Protein AF-A0A8B6H3P4-F1 (afdb_monomer_lite)

Secondary structure (DSSP, 8-state):
-HHHHHHHHHHHHHHHHHHHHHHHHHHHHHHHHHHH-HHHHHHHHTTTSSPTTS--TT-EE-TTS-EE--HHHHHHHHHHHHHHHHHHHHTTS-HHHHHHHHHHHHHHHHHHHHHS------TTGGGTT-S---TTSTTSSSSSTT--

Sequence (148 aa):
MKESETKGLIDVKLALKEERKYKAQRLNNIKTLNRTNPKEFWREVNKLGPGKANTNIDSVIMDDGSVSSNPNDILSRWKSEYSRLFSSEIQQADSGFIEQLQQLNEQLEHEYETLNPSTETIDTDLQLMNDPISVEEKTALQVKECNS

Structure (mmCIF, N/CA/C/O backbone):
data_AF-A0A8B6H3P4-F1
#
_entry.id   AF-A0A8B6H3P4-F1
#
loop_
_atom_site.group_PDB
_atom_site.id
_atom_site.type_symbol
_atom_site.label_atom_id
_atom_site.label_alt_id
_atom_site.label_comp_id
_atom_site.label_asym_id
_atom_site.label_entity_id
_atom_site.label_seq_id
_atom_site.pdbx_PDB_ins_code
_atom_site.Cartn_x
_atom_site.Cartn_y
_atom_site.Cartn_z
_atom_site.occupancy
_atom_site.B_iso_or_equiv
_atom_site.auth_seq_id
_atom_site.auth_comp_id
_atom_site.auth_asym_id
_atom_site.auth_atom_id
_atom_site.pdbx_PDB_model_num
ATOM 1 N N . MET A 1 1 ? 32.457 -18.868 -29.372 1.00 51.47 1 MET A N 1
ATOM 2 C CA . MET A 1 1 ? 31.423 -18.806 -28.310 1.00 51.47 1 MET A CA 1
ATOM 3 C C . MET A 1 1 ? 31.572 -17.642 -27.327 1.00 51.47 1 MET A C 1
ATOM 5 O O . MET A 1 1 ? 30.552 -17.217 -26.821 1.00 51.47 1 MET A O 1
ATOM 9 N N . LYS A 1 2 ? 32.760 -17.063 -27.078 1.00 56.38 2 LYS A N 1
ATOM 10 C CA . LYS A 1 2 ? 32.921 -15.978 -26.078 1.00 56.38 2 LYS A CA 1
ATOM 11 C C . LYS A 1 2 ? 32.346 -14.599 -26.468 1.00 56.38 2 LYS A C 1
ATOM 13 O O . LYS A 1 2 ? 32.144 -13.763 -25.599 1.00 56.38 2 LYS A O 1
ATOM 18 N N . GLU A 1 3 ? 32.087 -14.341 -27.751 1.00 53.72 3 GLU A N 1
ATOM 19 C CA . GLU A 1 3 ? 31.605 -13.029 -28.229 1.00 53.72 3 GLU A CA 1
ATOM 20 C C . GLU A 1 3 ? 30.087 -12.810 -28.096 1.00 53.72 3 GLU A C 1
ATOM 22 O O . GLU A 1 3 ? 29.641 -11.664 -28.117 1.00 53.72 3 GLU A O 1
ATOM 27 N N . SER A 1 4 ? 29.272 -13.866 -27.964 1.00 54.78 4 SER A N 1
ATOM 28 C CA . SER A 1 4 ? 27.817 -13.702 -27.786 1.00 54.78 4 SER A CA 1
ATOM 29 C C . SER A 1 4 ? 27.445 -13.355 -26.345 1.00 54.78 4 SER A C 1
ATOM 31 O O . SER A 1 4 ? 26.515 -12.586 -26.122 1.00 54.78 4 SER A O 1
ATOM 33 N N . GLU A 1 5 ? 28.196 -13.864 -25.367 1.00 58.22 5 GLU A N 1
ATOM 34 C CA . GLU A 1 5 ? 27.966 -13.601 -23.940 1.00 58.22 5 GLU A CA 1
ATOM 35 C C . GLU A 1 5 ? 28.339 -12.165 -23.549 1.00 58.22 5 GLU A C 1
ATOM 37 O O . GLU A 1 5 ? 27.648 -11.526 -22.756 1.00 58.22 5 GLU A O 1
ATOM 42 N N . THR A 1 6 ? 29.399 -11.614 -24.145 1.00 61.47 6 THR A N 1
ATOM 43 C CA . THR A 1 6 ? 29.829 -10.234 -23.888 1.00 61.47 6 THR A CA 1
ATOM 44 C C . THR A 1 6 ? 28.873 -9.203 -24.482 1.00 61.47 6 THR A C 1
ATOM 46 O O . THR A 1 6 ? 28.639 -8.179 -23.842 1.00 61.47 6 THR A O 1
ATOM 49 N N . LYS A 1 7 ? 28.268 -9.480 -25.646 1.00 62.09 7 LYS A N 1
ATOM 50 C CA . LYS A 1 7 ? 27.226 -8.622 -26.238 1.00 62.09 7 LYS A CA 1
ATOM 51 C C . LYS A 1 7 ? 25.976 -8.554 -25.357 1.00 62.09 7 LYS A C 1
ATOM 53 O O . LYS A 1 7 ? 25.571 -7.457 -24.985 1.00 62.09 7 LYS A O 1
ATOM 58 N N . GLY A 1 8 ? 25.463 -9.699 -24.898 1.00 66.12 8 GLY A N 1
ATOM 59 C CA . GLY A 1 8 ? 24.306 -9.730 -23.993 1.00 66.12 8 GLY A CA 1
ATOM 60 C C . GLY A 1 8 ? 24.541 -8.983 -22.672 1.00 66.12 8 GLY A C 1
ATOM 61 O O . GLY A 1 8 ? 23.657 -8.285 -22.179 1.00 66.12 8 GLY A O 1
ATOM 62 N N . LEU A 1 9 ? 25.755 -9.048 -22.114 1.00 69.44 9 LEU A N 1
ATOM 63 C CA . LEU A 1 9 ? 26.098 -8.336 -20.878 1.00 69.44 9 LEU A CA 1
ATOM 64 C C . LEU A 1 9 ? 26.172 -6.806 -21.060 1.00 69.44 9 LEU A C 1
ATOM 66 O O . LEU A 1 9 ? 25.902 -6.053 -20.121 1.00 69.44 9 LEU A O 1
ATOM 70 N N . ILE A 1 10 ? 26.565 -6.335 -22.246 1.00 71.94 10 ILE A N 1
ATOM 71 C CA . ILE A 1 10 ? 26.616 -4.905 -22.584 1.00 71.94 10 ILE A CA 1
ATOM 72 C C . ILE A 1 10 ? 25.197 -4.354 -22.756 1.00 71.94 10 ILE A C 1
ATOM 74 O O . ILE A 1 10 ? 24.897 -3.297 -22.200 1.00 71.94 10 ILE A O 1
ATOM 78 N N . ASP A 1 11 ? 24.318 -5.100 -23.423 1.00 74.88 11 ASP A N 1
ATOM 79 C CA . ASP A 1 11 ? 22.926 -4.704 -23.655 1.00 74.88 11 ASP A CA 1
ATOM 80 C C . ASP A 1 11 ? 22.140 -4.590 -22.338 1.00 74.88 11 ASP A C 1
ATOM 82 O O . ASP A 1 11 ? 21.430 -3.609 -22.112 1.00 74.88 11 ASP A O 1
ATOM 86 N N . VAL A 1 12 ? 22.357 -5.516 -21.396 1.00 78.94 12 VAL A N 1
ATOM 87 C CA . VAL A 1 12 ? 21.767 -5.442 -20.046 1.00 78.94 12 VAL A CA 1
ATOM 88 C C . VAL A 1 12 ? 22.270 -4.217 -19.280 1.00 78.94 12 VAL A C 1
ATOM 90 O O . VAL A 1 12 ? 21.489 -3.501 -18.651 1.00 78.94 12 VAL A O 1
ATOM 93 N N . LYS A 1 13 ? 23.578 -3.930 -19.330 1.00 79.38 13 LYS A N 1
ATOM 94 C CA . LYS A 1 13 ? 24.147 -2.743 -18.670 1.00 79.38 13 LYS A CA 1
ATOM 95 C C . LYS A 1 13 ? 23.612 -1.443 -19.271 1.00 79.38 13 LYS A C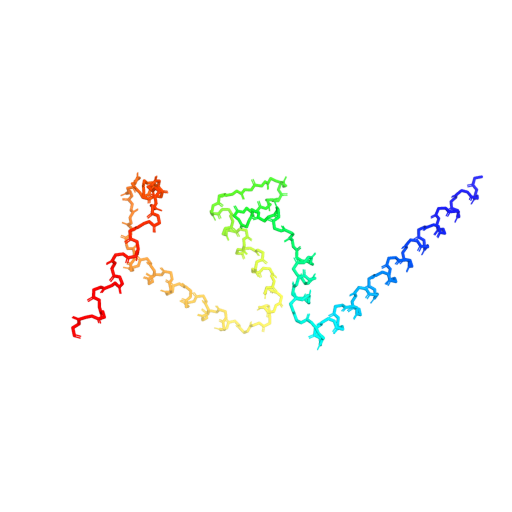 1
ATOM 97 O O . LYS A 1 13 ? 23.418 -0.475 -18.531 1.00 79.38 13 LYS A O 1
ATOM 102 N N . LEU A 1 14 ? 23.378 -1.418 -20.581 1.00 82.75 14 LEU A N 1
ATOM 103 C CA . LEU A 1 14 ? 22.798 -0.276 -21.278 1.00 82.75 14 LEU A CA 1
ATOM 104 C C . LEU A 1 14 ? 21.339 -0.061 -20.856 1.00 82.75 14 LEU A C 1
ATOM 106 O O . LEU A 1 14 ? 21.002 1.035 -20.409 1.00 82.75 14 LEU A O 1
ATOM 110 N N . ALA A 1 15 ? 20.526 -1.120 -20.860 1.00 78.56 15 ALA A N 1
ATOM 111 C CA . ALA A 1 15 ? 19.132 -1.075 -20.422 1.00 78.56 15 ALA A CA 1
ATOM 112 C C . ALA A 1 15 ? 18.994 -0.601 -18.963 1.00 78.56 15 ALA A C 1
ATOM 114 O O . ALA A 1 15 ? 18.205 0.294 -18.667 1.00 78.56 15 ALA A O 1
ATOM 115 N N . LEU A 1 16 ? 19.830 -1.110 -18.048 1.00 84.62 16 LEU A N 1
ATOM 116 C CA . LEU A 1 16 ? 19.841 -0.675 -16.644 1.00 84.62 16 LEU A CA 1
ATOM 117 C C . LEU A 1 16 ? 20.212 0.808 -16.488 1.00 84.62 16 LEU A C 1
ATOM 119 O O . LEU A 1 16 ? 19.701 1.503 -15.606 1.00 84.62 16 LEU A O 1
ATOM 123 N N . LYS A 1 17 ? 21.127 1.318 -17.319 1.00 88.31 17 LYS A N 1
ATOM 124 C CA . LYS A 1 17 ? 21.526 2.732 -17.302 1.00 88.31 17 LYS A CA 1
ATOM 125 C C . LYS A 1 17 ? 20.393 3.632 -17.797 1.00 88.31 17 LYS A C 1
ATOM 127 O O . LYS A 1 17 ? 20.152 4.684 -17.201 1.00 88.31 17 LYS A O 1
ATOM 132 N N . GLU A 1 18 ? 19.700 3.223 -18.853 1.00 86.81 18 GLU A N 1
ATOM 133 C CA . GLU A 1 18 ? 18.533 3.929 -19.385 1.00 86.81 18 GLU A CA 1
ATOM 134 C C . GLU A 1 18 ? 17.365 3.915 -18.401 1.00 86.81 18 GLU A C 1
ATOM 136 O O . GLU A 1 18 ? 16.768 4.960 -18.143 1.00 86.81 18 GLU A O 1
ATOM 141 N N . GLU A 1 19 ? 17.113 2.780 -17.752 1.00 84.56 19 GLU A N 1
ATOM 142 C CA . GLU A 1 19 ? 16.090 2.646 -16.718 1.00 84.56 19 GLU A CA 1
ATOM 143 C C . GLU A 1 19 ? 16.359 3.583 -15.530 1.00 84.56 19 GLU A C 1
ATOM 145 O O . GLU A 1 19 ? 15.469 4.311 -15.083 1.00 84.56 19 GLU A O 1
ATOM 150 N N . ARG A 1 20 ? 17.605 3.632 -15.036 1.00 86.75 20 ARG A N 1
ATOM 151 C CA . ARG A 1 20 ? 18.006 4.568 -13.970 1.00 86.75 20 ARG A CA 1
ATOM 152 C C . ARG A 1 20 ? 17.801 6.019 -14.390 1.00 86.75 20 ARG A C 1
ATOM 154 O O . ARG A 1 20 ? 17.313 6.820 -13.592 1.00 86.75 20 ARG A O 1
ATOM 161 N N . LYS A 1 21 ? 18.150 6.360 -15.633 1.00 87.88 21 LYS A N 1
ATOM 162 C CA . LYS A 1 21 ? 17.963 7.709 -16.182 1.00 87.88 21 LYS A CA 1
ATOM 163 C C . LYS A 1 21 ? 16.481 8.073 -16.254 1.00 87.88 21 LYS A C 1
ATOM 165 O O . LYS A 1 21 ? 16.109 9.155 -15.805 1.00 87.88 21 LYS A O 1
ATOM 170 N N . TYR A 1 22 ? 15.644 7.160 -16.738 1.00 84.94 22 TYR A N 1
ATOM 171 C CA . TYR A 1 22 ? 14.195 7.328 -16.793 1.00 84.94 22 TYR A CA 1
ATOM 172 C C . TYR A 1 22 ? 13.593 7.520 -15.395 1.00 84.94 22 TYR A C 1
ATOM 174 O O . TYR A 1 22 ? 12.860 8.481 -15.161 1.00 84.94 22 TYR A O 1
ATOM 182 N N . LYS A 1 23 ? 13.967 6.671 -14.428 1.00 83.56 23 LYS A N 1
ATOM 183 C CA . LYS A 1 23 ? 13.531 6.784 -13.026 1.00 83.56 23 LYS A CA 1
ATOM 184 C C . LYS A 1 23 ? 13.931 8.129 -12.412 1.00 83.56 23 LYS A C 1
ATOM 186 O O . LYS A 1 23 ? 13.097 8.792 -11.797 1.00 83.56 23 LYS A O 1
ATOM 191 N N . ALA A 1 24 ? 15.174 8.565 -12.621 1.00 86.94 24 ALA A N 1
ATOM 192 C CA . ALA A 1 24 ? 15.668 9.848 -12.123 1.00 86.94 24 ALA A CA 1
ATOM 193 C C . ALA A 1 24 ? 14.935 11.046 -12.754 1.00 86.94 24 ALA A C 1
ATOM 195 O O . ALA A 1 24 ? 14.532 11.970 -12.045 1.00 86.94 24 ALA A O 1
ATOM 196 N N . GLN A 1 25 ? 14.715 11.022 -14.072 1.00 87.25 25 GLN A N 1
ATOM 197 C CA . GLN A 1 25 ? 13.960 12.062 -14.779 1.00 87.25 25 GLN A CA 1
ATOM 198 C C . GLN A 1 25 ? 12.508 12.126 -14.305 1.00 87.25 25 GLN A C 1
ATOM 200 O O . GLN A 1 25 ? 12.007 13.206 -13.999 1.00 87.25 25 GLN A O 1
ATOM 205 N N . ARG A 1 26 ? 11.848 10.974 -14.166 1.00 83.75 26 ARG A N 1
ATOM 206 C CA . ARG A 1 26 ? 10.474 10.888 -13.665 1.00 83.75 26 ARG A CA 1
ATOM 207 C C . ARG A 1 26 ? 10.351 11.444 -12.245 1.00 83.75 26 ARG A C 1
ATOM 209 O O . ARG A 1 26 ? 9.435 12.216 -11.977 1.00 83.75 26 ARG A O 1
ATOM 216 N N . LEU A 1 27 ? 11.296 11.123 -11.359 1.00 85.31 27 LEU A N 1
ATOM 217 C CA . LEU A 1 27 ? 11.326 11.661 -9.996 1.00 85.31 27 LEU A CA 1
ATOM 218 C C . LEU A 1 27 ? 11.477 13.189 -9.988 1.00 85.31 27 LEU A C 1
ATOM 220 O O . LEU A 1 27 ? 10.766 13.876 -9.255 1.00 85.31 27 LEU A O 1
ATOM 224 N N . ASN A 1 28 ? 12.377 13.728 -10.813 1.00 86.38 28 ASN A N 1
ATOM 225 C CA . ASN A 1 28 ? 12.558 15.175 -10.934 1.00 86.38 28 ASN A CA 1
ATOM 226 C C . ASN A 1 28 ? 11.303 15.865 -11.479 1.00 86.38 28 ASN A C 1
ATOM 228 O O . ASN A 1 28 ? 10.919 16.913 -10.964 1.00 86.38 28 ASN A O 1
ATOM 232 N N . ASN A 1 29 ? 10.619 15.259 -12.450 1.00 86.81 29 ASN A N 1
ATOM 233 C CA . ASN A 1 29 ? 9.362 15.789 -12.975 1.00 86.81 29 ASN A CA 1
ATOM 234 C C . ASN A 1 29 ? 8.282 15.847 -11.889 1.00 86.81 29 ASN A C 1
ATOM 236 O O . ASN A 1 29 ? 7.651 16.886 -11.721 1.00 86.81 29 ASN A O 1
ATOM 240 N N . ILE A 1 30 ? 8.123 14.786 -11.093 1.00 84.56 30 ILE A N 1
ATOM 241 C CA . ILE A 1 30 ? 7.167 14.754 -9.975 1.00 84.56 30 ILE A CA 1
ATOM 242 C C . ILE A 1 30 ? 7.497 15.838 -8.933 1.00 84.56 30 ILE A C 1
ATOM 244 O O . ILE A 1 30 ? 6.603 16.555 -8.485 1.00 84.56 30 ILE A O 1
ATOM 248 N N . LYS A 1 31 ? 8.780 16.020 -8.584 1.00 83.75 31 LYS A N 1
ATOM 249 C CA . LYS A 1 31 ? 9.216 17.080 -7.654 1.00 83.75 31 LYS A CA 1
ATOM 250 C C . LYS A 1 31 ? 8.884 18.482 -8.168 1.00 83.75 31 LYS A C 1
ATOM 252 O O . LYS A 1 31 ? 8.471 19.333 -7.383 1.00 83.75 31 LYS A O 1
ATOM 257 N N . THR A 1 32 ? 9.059 18.717 -9.466 1.00 87.75 32 THR A N 1
ATOM 258 C CA . THR A 1 32 ? 8.715 19.993 -10.102 1.00 87.75 32 THR A CA 1
ATOM 259 C C . THR A 1 32 ? 7.202 20.206 -10.122 1.00 87.75 32 THR A C 1
ATOM 261 O O . THR A 1 32 ? 6.742 21.268 -9.709 1.00 87.75 32 THR A O 1
ATOM 264 N N . LEU A 1 33 ? 6.425 19.187 -10.513 1.00 88.25 33 LEU A N 1
ATOM 265 C CA . LEU A 1 33 ? 4.959 19.240 -10.556 1.00 88.25 33 LEU A CA 1
ATOM 266 C C . LEU A 1 33 ? 4.342 19.561 -9.193 1.00 88.25 33 LEU A C 1
ATOM 268 O O . LEU A 1 33 ? 3.389 20.328 -9.137 1.00 88.25 33 LEU A O 1
ATOM 272 N N . ASN A 1 34 ? 4.913 19.058 -8.095 1.00 82.50 34 ASN A N 1
ATOM 273 C CA . ASN A 1 34 ? 4.440 19.386 -6.747 1.00 82.50 34 ASN A CA 1
ATOM 274 C C . ASN A 1 34 ? 4.435 20.905 -6.473 1.00 82.50 34 ASN A C 1
ATOM 276 O O . ASN A 1 34 ? 3.577 21.418 -5.764 1.00 82.50 34 ASN A O 1
ATOM 280 N N . ARG A 1 35 ? 5.392 21.640 -7.054 1.00 84.19 35 ARG A N 1
ATOM 281 C CA 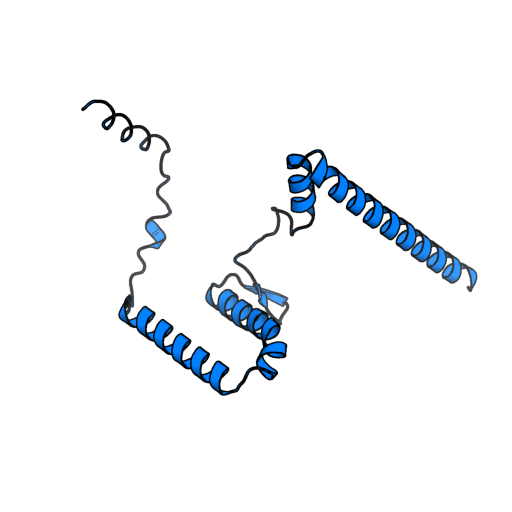. ARG A 1 35 ? 5.552 23.085 -6.836 1.00 84.19 35 ARG A CA 1
ATOM 282 C C . ARG A 1 35 ? 4.776 23.938 -7.834 1.00 84.19 35 ARG A C 1
ATOM 284 O O . ARG A 1 35 ? 4.423 25.064 -7.505 1.00 84.19 35 ARG A O 1
ATOM 291 N N . THR A 1 36 ? 4.557 23.439 -9.049 1.00 88.81 36 THR A N 1
ATOM 292 C CA . THR A 1 36 ? 4.003 24.233 -10.158 1.00 88.81 36 THR A CA 1
ATOM 293 C C . THR A 1 36 ? 2.574 23.857 -10.526 1.00 88.81 36 THR A C 1
ATOM 295 O O . THR A 1 36 ? 1.828 24.710 -10.999 1.00 88.81 36 THR A O 1
ATOM 298 N N . ASN A 1 37 ? 2.176 22.597 -10.332 1.00 89.31 37 ASN A N 1
ATOM 299 C CA . ASN A 1 37 ? 0.857 22.099 -10.704 1.00 89.31 37 ASN A CA 1
ATOM 300 C C . ASN A 1 37 ? 0.425 20.921 -9.801 1.00 89.31 37 ASN A C 1
ATOM 302 O O . ASN A 1 37 ? 0.587 19.750 -10.166 1.00 89.31 37 ASN A O 1
ATOM 306 N N . PRO A 1 38 ? -0.176 21.215 -8.633 1.00 84.69 38 PRO A N 1
ATOM 307 C CA . PRO A 1 38 ? -0.597 20.201 -7.664 1.00 84.69 38 PRO A CA 1
ATOM 308 C C . PRO A 1 38 ? -1.587 19.168 -8.225 1.00 84.69 38 PRO A C 1
ATOM 310 O O . PRO A 1 38 ? -1.572 18.004 -7.828 1.00 84.69 38 PRO A O 1
ATOM 313 N N . LYS A 1 39 ? -2.440 19.563 -9.180 1.00 85.69 39 LYS A N 1
ATOM 314 C CA . LYS A 1 39 ? -3.428 18.666 -9.802 1.00 85.69 39 LYS A CA 1
ATOM 315 C C . LYS A 1 39 ? -2.752 17.590 -10.654 1.00 85.69 39 LYS A C 1
ATOM 317 O O . LYS A 1 39 ? -3.125 16.420 -10.604 1.00 85.69 39 LYS A O 1
ATOM 322 N N . GLU A 1 40 ? -1.738 17.988 -11.413 1.00 85.25 40 GLU A N 1
ATOM 323 C CA . GLU A 1 40 ? -0.895 17.084 -12.198 1.00 85.25 40 GLU A CA 1
ATOM 324 C C . GLU A 1 40 ? -0.030 16.182 -11.321 1.00 85.25 40 GLU A C 1
ATOM 326 O O . GLU A 1 40 ? 0.094 14.987 -11.588 1.00 85.25 40 GLU A O 1
ATOM 331 N N . PHE A 1 41 ? 0.511 16.734 -10.234 1.00 87.75 41 PHE A N 1
ATOM 332 C CA . PHE A 1 41 ? 1.273 15.974 -9.251 1.00 87.75 41 PHE A CA 1
ATOM 333 C C . PHE A 1 41 ? 0.476 14.781 -8.713 1.00 87.75 41 PHE A C 1
ATOM 335 O O . PHE A 1 41 ? 0.929 13.642 -8.829 1.00 87.75 41 PHE A O 1
ATOM 342 N N . TRP A 1 42 ? -0.737 15.015 -8.204 1.00 82.56 42 TRP A N 1
ATOM 343 C CA . TRP A 1 42 ? -1.577 13.936 -7.677 1.00 82.56 42 TRP A CA 1
ATOM 344 C C . TRP A 1 42 ? -1.956 12.911 -8.743 1.00 82.56 42 TRP A C 1
ATOM 346 O O . TRP A 1 42 ? -2.027 11.717 -8.457 1.00 82.56 42 TRP A O 1
ATOM 356 N N . ARG A 1 43 ? -2.134 13.338 -9.997 1.00 83.44 43 ARG A N 1
ATOM 357 C CA . ARG A 1 43 ? -2.383 12.413 -11.104 1.00 83.44 43 ARG A CA 1
ATOM 358 C C . ARG A 1 43 ? -1.194 11.491 -11.373 1.00 83.44 43 ARG A C 1
ATOM 360 O O . ARG A 1 43 ? -1.410 10.311 -11.629 1.00 83.44 43 ARG A O 1
ATOM 367 N N . GLU A 1 44 ? 0.034 12.000 -11.323 1.00 83.38 44 GLU A N 1
ATOM 368 C CA . GLU A 1 44 ? 1.243 11.185 -11.497 1.00 83.38 44 GLU A CA 1
ATOM 369 C C . GLU A 1 44 ? 1.518 10.275 -10.296 1.00 83.38 44 GLU A C 1
ATOM 371 O O . GLU A 1 44 ? 1.899 9.118 -10.481 1.00 83.38 44 GLU A O 1
ATOM 376 N N . VAL A 1 45 ? 1.263 10.752 -9.075 1.00 81.94 45 VAL A N 1
ATOM 377 C CA . VAL A 1 45 ? 1.374 9.944 -7.850 1.00 81.94 45 VAL A CA 1
ATOM 378 C C . VAL A 1 45 ? 0.374 8.787 -7.861 1.00 81.94 45 VAL A C 1
ATOM 380 O O . VAL A 1 45 ? 0.746 7.655 -7.566 1.00 81.94 45 VAL A O 1
ATOM 383 N N . ASN A 1 46 ? -0.859 9.019 -8.312 1.00 74.69 46 ASN A N 1
ATOM 384 C CA . ASN A 1 46 ? -1.881 7.972 -8.411 1.00 74.69 46 ASN A CA 1
ATOM 385 C C . ASN A 1 46 ? -1.540 6.862 -9.422 1.00 74.69 46 ASN A C 1
ATOM 387 O O . ASN A 1 46 ? -2.142 5.794 -9.376 1.00 74.69 46 ASN A O 1
ATOM 391 N N . LYS A 1 47 ? -0.576 7.084 -10.325 1.00 78.62 47 LYS A N 1
ATOM 392 C CA . LYS A 1 47 ? -0.050 6.053 -11.238 1.00 78.62 47 LYS A CA 1
ATOM 393 C C . LYS A 1 47 ? 1.075 5.213 -10.618 1.00 78.62 47 LYS A C 1
ATOM 395 O O . LYS A 1 47 ? 1.557 4.291 -11.268 1.00 78.62 47 LYS A O 1
ATOM 400 N N . LEU A 1 48 ? 1.573 5.579 -9.433 1.00 74.81 48 LEU A N 1
ATOM 401 C CA . LEU A 1 48 ? 2.614 4.835 -8.710 1.00 74.81 48 LEU A CA 1
ATOM 402 C C . LEU A 1 48 ? 2.037 3.743 -7.805 1.00 74.81 48 LEU A C 1
ATOM 404 O O . LEU A 1 48 ? 2.767 2.824 -7.445 1.00 74.81 48 LEU A O 1
ATOM 408 N N . GLY A 1 49 ? 0.759 3.850 -7.440 1.00 64.62 49 GLY A N 1
ATOM 409 C CA . GLY A 1 49 ? 0.042 2.813 -6.707 1.00 64.62 49 GLY A CA 1
ATOM 410 C C . GLY A 1 49 ? -0.485 1.701 -7.621 1.00 64.62 49 GLY A C 1
ATOM 411 O O . GLY A 1 49 ? -0.458 1.846 -8.849 1.00 64.62 49 GLY A O 1
ATOM 412 N N . PRO A 1 50 ? -0.989 0.597 -7.041 1.00 57.88 50 PRO A N 1
ATOM 413 C CA . PRO A 1 50 ? -1.753 -0.395 -7.790 1.00 57.88 50 PRO A CA 1
ATOM 414 C C . PRO A 1 50 ? -2.893 0.315 -8.535 1.00 57.88 50 PRO A C 1
ATOM 416 O O . PRO A 1 50 ? -3.681 1.055 -7.946 1.00 57.88 50 PRO A O 1
ATOM 419 N N . GLY A 1 51 ? -2.905 0.185 -9.864 1.00 58.12 51 GLY A N 1
ATOM 420 C CA . GLY A 1 51 ? -3.851 0.900 -10.716 1.00 58.12 51 GLY A CA 1
ATOM 421 C C . GLY A 1 51 ? -5.297 0.520 -10.395 1.00 58.12 51 GLY A C 1
ATOM 422 O O . GLY A 1 51 ? -5.571 -0.615 -10.021 1.00 58.12 51 GLY A O 1
ATOM 423 N N . LYS A 1 52 ? -6.231 1.454 -10.624 1.00 56.38 52 LYS A N 1
ATOM 424 C CA . LYS A 1 52 ? -7.678 1.302 -10.351 1.00 56.38 52 LYS A CA 1
ATOM 425 C C . LYS A 1 52 ? -8.344 0.057 -10.962 1.00 56.38 52 LYS A C 1
ATOM 427 O O . LYS A 1 52 ? -9.485 -0.226 -10.633 1.00 56.38 52 LYS A O 1
ATOM 432 N N . ALA A 1 53 ? -7.676 -0.626 -11.889 1.00 59.44 53 ALA A N 1
ATOM 433 C CA . ALA A 1 53 ? -8.210 -1.791 -12.581 1.00 59.44 53 ALA A CA 1
ATOM 434 C C . ALA A 1 53 ? -8.047 -3.108 -11.800 1.00 59.44 53 ALA A C 1
ATOM 436 O O . ALA A 1 53 ? -8.768 -4.044 -12.108 1.00 59.44 53 ALA A O 1
ATOM 437 N N . ASN A 1 54 ? -7.144 -3.190 -10.811 1.00 54.69 54 ASN A N 1
ATOM 438 C CA . ASN A 1 54 ? -6.801 -4.448 -10.129 1.00 54.69 54 ASN A CA 1
ATOM 439 C C . ASN A 1 54 ? -6.658 -4.265 -8.612 1.00 54.69 54 ASN A C 1
ATOM 441 O O . ASN A 1 54 ? -5.632 -4.610 -8.026 1.00 54.69 54 ASN A O 1
ATOM 445 N N . THR A 1 55 ? -7.676 -3.714 -7.966 1.00 58.66 55 THR A N 1
ATOM 446 C CA . THR A 1 55 ? -7.723 -3.654 -6.504 1.00 58.66 55 THR A CA 1
ATOM 447 C C . THR A 1 55 ? -8.968 -4.389 -6.030 1.00 58.66 55 THR A C 1
ATOM 449 O O . THR A 1 55 ? -9.943 -3.769 -5.621 1.00 58.66 55 THR A O 1
ATOM 452 N N . ASN A 1 56 ? -8.928 -5.724 -6.082 1.00 61.94 56 ASN A N 1
ATOM 453 C CA . ASN A 1 56 ? -9.782 -6.543 -5.220 1.00 61.94 56 ASN A CA 1
ATOM 454 C C . ASN A 1 56 ? -9.246 -6.388 -3.791 1.00 61.94 56 ASN A C 1
ATOM 456 O O . ASN A 1 56 ? -8.482 -7.216 -3.296 1.00 61.94 56 ASN A O 1
ATOM 460 N N . ILE A 1 57 ? -9.551 -5.235 -3.187 1.00 64.62 57 ILE A N 1
ATOM 461 C CA . ILE A 1 57 ? -9.184 -4.871 -1.806 1.00 64.62 57 ILE A CA 1
ATOM 462 C C . ILE A 1 57 ? -9.825 -5.862 -0.816 1.00 64.62 57 ILE A C 1
ATOM 464 O O . ILE A 1 57 ? -9.343 -6.047 0.294 1.00 64.62 57 ILE A O 1
ATOM 468 N N . ASP A 1 58 ? -10.874 -6.534 -1.270 1.00 77.31 58 ASP A N 1
ATOM 469 C CA . ASP A 1 58 ? -11.636 -7.621 -0.674 1.00 77.31 58 ASP A CA 1
ATOM 470 C C . ASP A 1 58 ? -11.078 -9.015 -1.019 1.00 77.31 58 ASP A C 1
ATOM 472 O O . ASP A 1 58 ? -11.820 -9.995 -1.063 1.00 77.31 58 ASP A O 1
ATOM 476 N N . SER A 1 59 ? -9.777 -9.138 -1.290 1.00 84.38 59 SER A N 1
ATOM 477 C CA . SER A 1 59 ? -9.157 -10.446 -1.499 1.00 84.38 59 SER A CA 1
ATOM 478 C C . SER A 1 59 ? -7.723 -10.517 -0.989 1.00 84.38 59 SER A C 1
ATOM 480 O O . SER A 1 59 ? -6.993 -9.524 -0.971 1.00 84.38 59 SER A O 1
ATOM 482 N N . VAL A 1 60 ? -7.313 -11.714 -0.579 1.00 86.69 60 VAL A N 1
ATOM 483 C CA . VAL A 1 60 ? -5.955 -12.019 -0.124 1.00 86.69 60 VAL A CA 1
ATOM 484 C C . VAL A 1 60 ? -5.399 -13.231 -0.857 1.00 86.69 60 VAL A C 1
ATOM 486 O O . VAL A 1 60 ? -6.139 -14.131 -1.249 1.00 86.69 60 VAL A O 1
ATOM 489 N N . ILE A 1 61 ? -4.079 -13.245 -1.044 1.00 89.12 61 ILE A N 1
ATOM 490 C CA . ILE A 1 61 ? -3.357 -14.397 -1.586 1.00 89.12 61 ILE A CA 1
ATOM 491 C C . ILE A 1 61 ? -2.930 -15.276 -0.409 1.00 89.12 61 ILE A C 1
ATOM 493 O O . ILE A 1 61 ? -2.255 -14.803 0.508 1.00 89.12 61 ILE A O 1
ATOM 497 N N . MET A 1 62 ? -3.341 -16.537 -0.442 1.00 87.88 62 MET A N 1
ATOM 498 C CA . MET A 1 62 ? -2.999 -17.556 0.546 1.00 87.88 62 MET A CA 1
ATOM 499 C C . MET A 1 62 ? -1.611 -18.148 0.257 1.00 87.88 62 MET A C 1
ATOM 501 O O . MET A 1 62 ? -1.050 -17.962 -0.824 1.00 87.88 62 MET A O 1
ATOM 505 N N . ASP A 1 63 ? -1.038 -18.881 1.213 1.00 86.06 63 ASP A N 1
ATOM 506 C CA . ASP A 1 63 ? 0.326 -19.423 1.082 1.00 86.06 63 ASP A CA 1
ATOM 507 C C . ASP A 1 63 ? 0.469 -20.478 -0.029 1.00 86.06 63 ASP A C 1
ATOM 509 O O . ASP A 1 63 ? 1.565 -20.696 -0.544 1.00 86.06 63 ASP A O 1
ATOM 513 N N . ASP A 1 64 ? -0.636 -21.104 -0.438 1.00 88.12 64 ASP A N 1
ATOM 514 C CA . ASP A 1 64 ? -0.704 -22.021 -1.581 1.00 88.12 64 ASP A CA 1
ATOM 515 C C . ASP A 1 64 ? -0.846 -21.297 -2.938 1.00 88.12 64 ASP A C 1
ATOM 517 O O . ASP A 1 64 ? -0.900 -21.940 -3.988 1.00 88.12 64 ASP A O 1
ATOM 521 N N . GLY A 1 65 ? -0.887 -19.961 -2.929 1.00 84.00 65 GLY A N 1
ATOM 522 C CA . GLY A 1 65 ? -1.055 -19.115 -4.108 1.00 84.00 65 GLY A CA 1
ATOM 523 C C . GLY A 1 65 ? -2.505 -18.933 -4.561 1.00 84.00 65 GLY A C 1
ATOM 524 O O . GLY A 1 65 ? -2.734 -18.250 -5.562 1.00 84.00 65 GLY A O 1
ATOM 525 N N . SER A 1 66 ? -3.483 -19.511 -3.856 1.00 88.69 66 SER A N 1
ATOM 526 C CA . SER A 1 66 ? -4.904 -19.280 -4.127 1.00 88.69 66 SER A CA 1
ATOM 527 C C . SER A 1 66 ? -5.344 -17.881 -3.679 1.00 88.69 66 SER A C 1
ATOM 529 O O . SER A 1 66 ? -4.732 -17.263 -2.807 1.00 88.69 66 SER A O 1
ATOM 531 N N . VAL A 1 67 ? -6.403 -17.357 -4.302 1.00 89.62 67 VAL A N 1
ATOM 532 C CA . VAL A 1 67 ? -7.013 -16.076 -3.920 1.00 89.62 67 VAL A CA 1
ATOM 533 C C . VAL A 1 67 ? -8.280 -16.365 -3.125 1.00 89.62 67 VAL A C 1
ATOM 535 O O . VAL A 1 67 ? -9.188 -17.010 -3.648 1.00 89.62 67 VAL A O 1
ATOM 538 N N . SER A 1 68 ? -8.349 -15.874 -1.887 1.00 88.81 68 SER A N 1
ATOM 539 C CA . SER A 1 68 ? -9.564 -15.921 -1.071 1.00 88.81 68 SER A CA 1
ATOM 540 C C . SER A 1 68 ? -10.200 -14.540 -0.971 1.00 88.81 68 SER A C 1
ATOM 542 O O . SER A 1 68 ? -9.517 -13.550 -0.707 1.00 88.81 68 SER A O 1
ATOM 544 N N . SER A 1 69 ? -11.518 -14.494 -1.155 1.00 89.38 69 SER A N 1
ATOM 545 C CA . SER A 1 69 ? -12.364 -13.324 -0.887 1.00 89.38 69 SER A CA 1
ATOM 546 C C . SER A 1 69 ? -13.247 -13.522 0.350 1.00 89.38 69 SER A C 1
ATOM 548 O O . SER A 1 69 ? -14.174 -12.752 0.585 1.00 89.38 69 SER A O 1
ATOM 550 N N . ASN A 1 70 ? -13.000 -14.572 1.143 1.00 89.06 70 ASN A N 1
ATOM 551 C CA . ASN A 1 70 ? -13.731 -14.794 2.384 1.00 89.06 70 ASN A CA 1
ATOM 552 C C . ASN A 1 70 ? -13.284 -13.756 3.434 1.00 89.06 70 ASN A C 1
ATOM 554 O O . ASN A 1 70 ? -12.086 -13.680 3.722 1.00 89.06 70 ASN A O 1
ATOM 558 N N . PRO A 1 71 ? -14.207 -12.995 4.054 1.00 84.25 71 PRO A N 1
ATOM 559 C CA . PRO A 1 71 ? -13.869 -12.005 5.077 1.00 84.25 71 PRO A CA 1
ATOM 560 C C . PRO A 1 71 ? -13.003 -12.550 6.218 1.00 84.25 71 PRO A C 1
ATOM 562 O O . PRO A 1 71 ? -12.090 -11.861 6.672 1.00 84.25 71 PRO A O 1
ATOM 565 N N . ASN A 1 72 ? -13.240 -13.792 6.650 1.00 85.88 72 ASN A N 1
ATOM 566 C CA . ASN A 1 72 ? -12.476 -14.417 7.731 1.00 85.88 72 ASN A CA 1
ATOM 567 C C . ASN A 1 72 ? -11.023 -14.689 7.322 1.00 85.88 72 ASN A C 1
ATOM 569 O O . ASN A 1 72 ? -10.105 -14.438 8.106 1.00 85.88 72 ASN A O 1
ATOM 573 N N . ASP A 1 73 ? -10.806 -15.138 6.085 1.00 87.69 73 ASP A N 1
ATOM 574 C CA . ASP A 1 73 ? -9.466 -15.390 5.547 1.00 87.69 73 ASP A CA 1
ATOM 575 C C . ASP A 1 73 ? -8.698 -14.077 5.372 1.00 87.69 73 ASP A C 1
ATOM 577 O O . ASP A 1 73 ? -7.524 -13.984 5.734 1.00 87.69 73 ASP A O 1
ATOM 581 N N . ILE A 1 74 ? -9.379 -13.034 4.886 1.00 87.06 74 ILE A N 1
ATOM 582 C CA . ILE A 1 74 ? -8.818 -11.688 4.727 1.00 87.06 74 ILE A CA 1
ATOM 583 C C . ILE A 1 74 ? -8.389 -11.124 6.085 1.00 87.06 74 ILE A C 1
ATOM 585 O O . ILE A 1 74 ? -7.241 -10.707 6.244 1.00 87.06 74 ILE A O 1
ATOM 589 N N . LEU A 1 75 ? -9.285 -11.153 7.078 1.00 85.31 75 LEU A N 1
ATOM 590 C CA . LEU A 1 75 ? -9.018 -10.672 8.436 1.00 85.31 75 LEU A CA 1
ATOM 591 C C . LEU A 1 75 ? -7.853 -11.422 9.079 1.00 85.31 75 LEU A C 1
ATOM 593 O O . LEU A 1 75 ? -6.943 -10.795 9.625 1.00 85.31 75 LEU A O 1
ATOM 597 N N . SER A 1 76 ? -7.865 -12.753 8.997 1.00 86.00 76 SER A N 1
ATOM 598 C CA . SER A 1 76 ? -6.795 -13.601 9.523 1.00 86.00 76 SER A CA 1
ATOM 599 C C . SER A 1 76 ? -5.452 -13.268 8.869 1.00 86.00 76 SER A C 1
ATOM 601 O O . SER A 1 76 ? -4.452 -13.038 9.559 1.00 86.00 76 SER A O 1
ATOM 603 N N . ARG A 1 77 ? -5.431 -13.138 7.535 1.00 87.94 77 ARG A N 1
ATOM 604 C CA . ARG A 1 77 ? -4.211 -12.818 6.793 1.00 87.94 77 ARG A CA 1
ATOM 605 C C . ARG A 1 77 ? -3.674 -11.440 7.144 1.00 87.94 77 ARG A C 1
ATOM 607 O O . ARG A 1 77 ? -2.477 -11.301 7.379 1.00 87.94 77 ARG A O 1
ATOM 614 N N . TRP A 1 78 ? -4.535 -10.429 7.212 1.00 87.62 78 TRP A N 1
ATOM 615 C CA . TRP A 1 78 ? -4.122 -9.081 7.590 1.00 87.62 78 TRP A CA 1
ATOM 616 C C . TRP A 1 78 ? -3.580 -9.056 9.016 1.00 87.62 78 TRP A C 1
ATOM 618 O O . TRP A 1 78 ? -2.476 -8.560 9.215 1.00 87.62 78 TRP A O 1
ATOM 628 N N . LYS A 1 79 ? -4.271 -9.659 9.995 1.00 85.88 79 LYS A N 1
ATOM 629 C CA . LYS A 1 79 ? -3.760 -9.766 11.374 1.00 85.88 79 LYS A CA 1
ATOM 630 C C . LYS A 1 79 ? -2.350 -10.370 11.406 1.00 85.88 79 LYS A C 1
ATOM 632 O O . LYS A 1 79 ? -1.459 -9.829 12.064 1.00 85.88 79 LYS A O 1
ATOM 637 N N . SER A 1 80 ? -2.116 -11.441 10.648 1.00 84.31 80 SER A N 1
ATOM 638 C CA . SER A 1 80 ? -0.801 -12.083 10.559 1.00 84.31 80 SER A CA 1
ATOM 639 C C . SER A 1 80 ? 0.262 -11.180 9.912 1.00 84.31 80 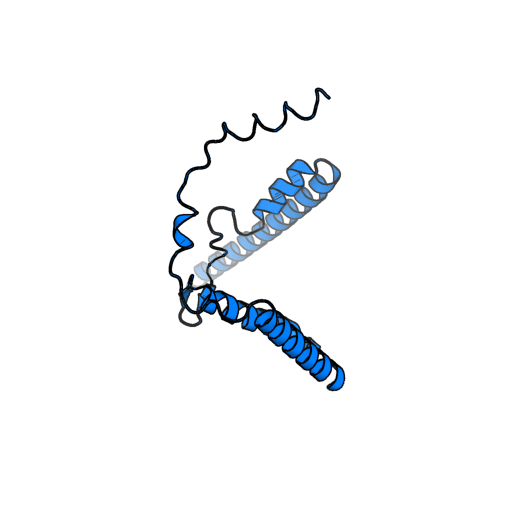SER A C 1
ATOM 641 O O . SER A 1 80 ? 1.319 -10.951 10.498 1.00 84.31 80 SER A O 1
ATOM 643 N N . GLU A 1 81 ? -0.017 -10.597 8.747 1.00 84.56 81 GLU A N 1
ATOM 644 C CA . GLU A 1 81 ? 0.944 -9.738 8.040 1.00 84.56 81 GLU A CA 1
ATOM 645 C C . GLU A 1 81 ? 1.268 -8.461 8.828 1.00 84.56 81 GLU A C 1
ATOM 647 O O . GLU A 1 81 ? 2.433 -8.076 8.940 1.00 84.56 81 GLU A O 1
ATOM 652 N N . TYR A 1 82 ? 0.258 -7.832 9.436 1.00 83.25 82 TYR A N 1
ATOM 653 C CA . TYR A 1 82 ? 0.448 -6.651 10.276 1.00 83.25 82 TYR A CA 1
ATOM 654 C C . TYR A 1 82 ? 1.224 -6.978 11.549 1.00 83.25 82 TYR A C 1
ATOM 656 O O . TYR A 1 82 ? 2.168 -6.262 11.873 1.00 83.25 82 TYR A O 1
ATOM 664 N N . SER A 1 83 ? 0.899 -8.069 12.250 1.00 79.12 83 SER A N 1
ATOM 665 C CA . SER A 1 83 ? 1.660 -8.461 13.447 1.00 79.12 83 SER A CA 1
ATOM 666 C C . SER A 1 83 ? 3.136 -8.715 13.127 1.00 79.12 83 SER A C 1
ATOM 668 O O . SER A 1 83 ? 4.006 -8.320 13.905 1.00 79.12 83 SER A O 1
ATOM 670 N N . ARG A 1 84 ? 3.448 -9.256 11.939 1.00 78.25 84 ARG A N 1
ATOM 671 C CA . ARG A 1 84 ? 4.833 -9.433 11.486 1.00 78.25 84 ARG A CA 1
ATOM 672 C C . ARG A 1 84 ? 5.597 -8.112 11.393 1.00 78.25 84 A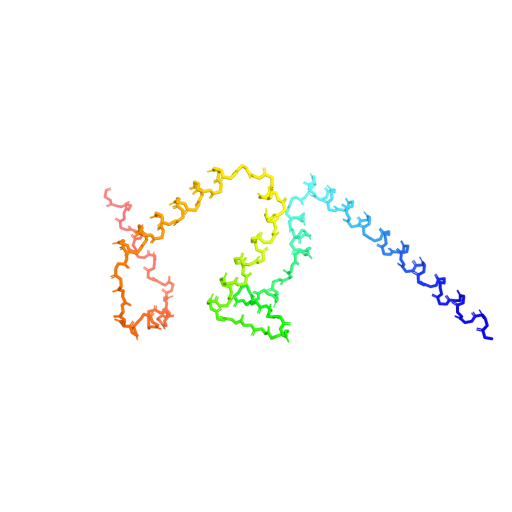RG A C 1
ATOM 674 O O . ARG A 1 84 ? 6.757 -8.073 11.794 1.00 78.25 84 ARG A O 1
ATOM 681 N N . LEU A 1 85 ? 4.963 -7.037 10.920 1.00 78.00 85 LEU A N 1
ATOM 682 C CA . LEU A 1 85 ? 5.602 -5.719 10.797 1.00 78.00 85 LEU A CA 1
ATOM 683 C C . LEU A 1 85 ? 6.029 -5.137 12.150 1.00 78.00 85 LEU A C 1
ATOM 685 O O . LEU A 1 85 ? 7.065 -4.485 12.224 1.00 78.00 85 LEU A O 1
ATOM 689 N N . PHE A 1 86 ? 5.266 -5.402 13.211 1.00 69.38 86 PHE A N 1
ATOM 690 C CA . PHE A 1 86 ? 5.527 -4.851 14.547 1.00 69.38 86 PHE A CA 1
ATOM 691 C C . PHE A 1 86 ? 6.266 -5.820 15.474 1.00 69.38 86 PHE A C 1
ATOM 693 O O . PHE A 1 86 ? 6.841 -5.407 16.478 1.00 69.38 86 PHE A O 1
ATOM 700 N N . SER A 1 87 ? 6.311 -7.109 15.137 1.00 62.38 87 SER A N 1
ATOM 701 C CA . SER A 1 87 ? 6.935 -8.136 15.979 1.00 62.38 87 SER A CA 1
ATOM 702 C C . SER A 1 87 ? 8.447 -7.952 16.201 1.00 62.38 87 SER A C 1
ATOM 704 O O . SER A 1 87 ? 8.959 -8.408 17.220 1.00 62.38 87 SER A O 1
ATOM 706 N N . SER A 1 88 ? 9.165 -7.226 15.334 1.00 59.16 88 SER A N 1
ATOM 707 C CA . SER A 1 88 ? 10.579 -6.876 15.563 1.00 59.16 88 SER A CA 1
ATOM 708 C C . SER A 1 88 ? 10.792 -5.735 16.567 1.00 59.16 88 SER A C 1
ATOM 710 O O . SER A 1 88 ? 11.822 -5.708 17.235 1.00 59.16 88 SER A O 1
ATOM 712 N N . GLU A 1 89 ? 9.838 -4.810 16.701 1.00 55.06 89 GLU A N 1
ATOM 713 C CA . GLU A 1 89 ? 9.889 -3.709 17.682 1.00 55.06 89 GLU A CA 1
ATOM 714 C C . GLU A 1 89 ? 9.282 -4.138 19.026 1.00 55.06 89 GLU A C 1
ATOM 716 O O . GLU A 1 89 ? 9.776 -3.766 20.089 1.00 55.06 89 GLU A O 1
ATOM 721 N N . ILE A 1 90 ? 8.280 -5.020 18.985 1.00 55.03 90 ILE A N 1
ATOM 722 C CA . ILE A 1 90 ? 7.637 -5.625 20.158 1.00 55.03 90 ILE A CA 1
ATOM 723 C C . ILE A 1 90 ? 8.598 -6.519 20.958 1.00 55.03 90 ILE A C 1
ATOM 725 O O . ILE A 1 90 ? 8.472 -6.600 22.173 1.00 55.03 90 ILE A O 1
ATOM 729 N N . GLN A 1 91 ? 9.611 -7.132 20.337 1.00 54.78 91 GLN A N 1
ATOM 730 C CA . GLN A 1 91 ? 10.637 -7.882 21.084 1.00 54.78 91 GLN A CA 1
ATOM 731 C C . GLN A 1 91 ? 11.485 -7.005 22.026 1.00 54.78 91 GLN A C 1
ATOM 733 O O . GLN A 1 91 ? 12.160 -7.543 22.901 1.00 54.78 91 GLN A O 1
ATOM 738 N N . GLN A 1 92 ? 11.456 -5.676 21.866 1.00 56.22 92 GLN A N 1
ATOM 739 C CA . GLN A 1 92 ? 12.058 -4.719 22.803 1.00 56.22 92 GLN A CA 1
ATOM 740 C C . GLN A 1 92 ? 11.031 -4.042 23.717 1.00 56.22 92 GLN A C 1
ATOM 742 O O . GLN A 1 92 ? 11.418 -3.267 24.592 1.00 56.22 92 GLN A O 1
ATOM 747 N N . ALA A 1 93 ? 9.737 -4.297 23.516 1.00 59.34 93 ALA A N 1
ATOM 748 C CA . ALA A 1 93 ? 8.704 -3.757 24.378 1.00 59.34 93 ALA A CA 1
ATOM 749 C C . ALA A 1 93 ? 8.770 -4.442 25.747 1.00 59.34 93 ALA A C 1
ATOM 751 O O . ALA A 1 93 ? 8.910 -5.661 25.850 1.00 59.34 93 ALA A O 1
ATOM 752 N N . ASP A 1 94 ? 8.678 -3.634 26.799 1.00 69.62 94 ASP A N 1
ATOM 753 C CA . ASP A 1 94 ? 8.598 -4.117 28.170 1.00 69.62 94 ASP A CA 1
ATOM 754 C C . ASP A 1 94 ? 7.422 -5.098 28.301 1.00 69.62 94 ASP A C 1
ATOM 756 O O . ASP A 1 94 ? 6.307 -4.815 27.858 1.00 69.62 94 ASP A O 1
ATOM 760 N N . SER A 1 95 ? 7.671 -6.254 28.912 1.00 71.31 95 SER A N 1
ATOM 761 C CA . SER A 1 95 ? 6.667 -7.286 29.188 1.00 71.31 95 SER A CA 1
ATOM 762 C C . SER A 1 95 ? 5.377 -6.732 29.807 1.00 71.31 95 SER A C 1
ATOM 764 O O . SER A 1 95 ? 4.291 -7.175 29.437 1.00 71.31 95 SER A O 1
ATOM 766 N N . GLY A 1 96 ? 5.477 -5.703 30.660 1.00 77.69 96 GLY A N 1
ATOM 767 C CA . GLY A 1 96 ? 4.307 -5.056 31.259 1.00 77.69 96 GLY A CA 1
ATOM 768 C C . GLY A 1 96 ? 3.454 -4.255 30.265 1.00 77.69 96 GLY A C 1
ATOM 769 O O . GLY A 1 96 ? 2.240 -4.174 30.425 1.00 77.69 96 GLY A O 1
ATOM 770 N N . PHE A 1 97 ? 4.053 -3.696 29.210 1.00 79.38 97 PHE A N 1
ATOM 771 C CA . PHE A 1 97 ? 3.314 -2.990 28.157 1.00 79.38 97 PHE A CA 1
ATOM 772 C C . PHE A 1 97 ? 2.520 -3.965 27.277 1.00 79.38 97 PHE A C 1
ATOM 774 O O . PHE A 1 97 ? 1.383 -3.681 26.901 1.00 79.38 97 PHE A O 1
ATOM 781 N N . ILE A 1 98 ? 3.094 -5.136 26.988 1.00 78.31 98 ILE A N 1
ATOM 782 C CA . ILE A 1 98 ? 2.418 -6.190 26.220 1.00 78.31 98 ILE A CA 1
ATOM 783 C C . ILE A 1 98 ? 1.218 -6.745 26.989 1.00 78.31 98 ILE A C 1
ATOM 785 O O . ILE A 1 98 ? 0.143 -6.894 26.411 1.00 78.31 98 ILE A O 1
ATOM 789 N N . GLU A 1 99 ? 1.375 -6.978 28.293 1.00 82.00 99 GLU A N 1
ATOM 790 C CA . GLU A 1 99 ? 0.294 -7.458 29.156 1.00 82.00 99 GLU A CA 1
ATOM 791 C C . GLU A 1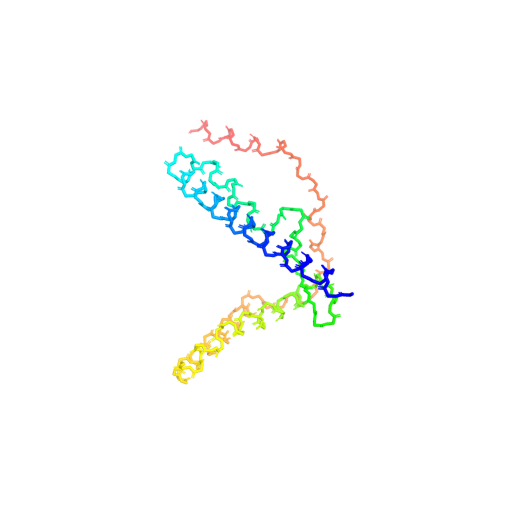 99 ? -0.862 -6.444 29.243 1.00 82.00 99 GLU A C 1
ATOM 793 O O . GLU A 1 99 ? -2.028 -6.819 29.123 1.00 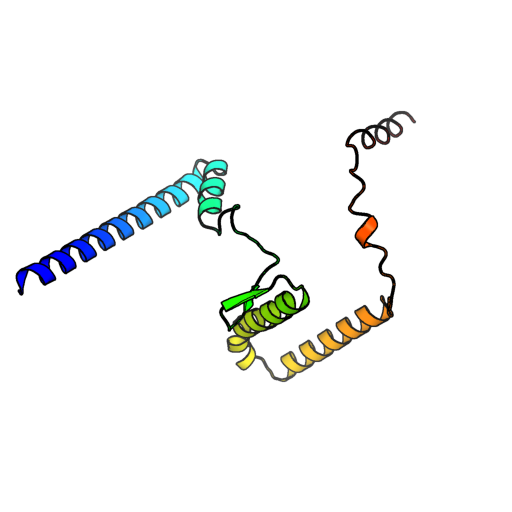82.00 99 GLU A O 1
ATOM 798 N N . GLN A 1 100 ? -0.558 -5.145 29.346 1.00 83.94 100 GLN A N 1
ATOM 799 C CA . GLN A 1 100 ? -1.578 -4.087 29.333 1.00 83.94 100 GLN A CA 1
ATOM 800 C C . GLN A 1 100 ? -2.342 -4.011 28.006 1.00 83.94 100 GLN A C 1
ATOM 802 O O . GLN A 1 100 ? -3.558 -3.822 28.008 1.00 83.94 100 GLN A O 1
ATOM 807 N N . LEU A 1 101 ? -1.654 -4.167 26.870 1.00 81.38 101 LEU A N 1
ATOM 808 C CA . LEU A 1 101 ? -2.307 -4.186 25.559 1.00 81.38 101 LEU A CA 1
ATOM 809 C C . LEU A 1 101 ? -3.226 -5.398 25.390 1.00 81.38 101 LEU A C 1
ATOM 811 O O . LEU A 1 101 ? -4.313 -5.252 24.836 1.00 81.38 101 LEU A O 1
ATOM 815 N N . GLN A 1 102 ? -2.813 -6.571 25.874 1.00 84.62 102 GLN A N 1
ATOM 816 C CA . GLN A 1 102 ? -3.652 -7.770 25.847 1.00 84.62 102 GLN A CA 1
ATOM 817 C C . GLN A 1 102 ? -4.908 -7.589 26.701 1.00 84.62 102 GLN A C 1
ATOM 819 O O . GLN A 1 102 ? -6.008 -7.799 26.198 1.00 84.62 102 GLN A O 1
ATOM 824 N N . GLN A 1 103 ? -4.759 -7.098 27.935 1.00 88.50 103 GLN A N 1
ATOM 825 C CA . GLN A 1 103 ? -5.894 -6.824 28.823 1.00 88.50 103 GLN A CA 1
ATOM 826 C C . GLN A 1 103 ? -6.873 -5.810 28.223 1.00 88.50 103 GLN A C 1
ATOM 828 O O . GLN A 1 103 ? -8.086 -5.990 28.312 1.00 88.50 103 GLN A O 1
ATOM 833 N N . LEU A 1 104 ? -6.365 -4.750 27.587 1.00 89.44 104 LEU A N 1
ATOM 834 C CA . LEU A 1 104 ? -7.211 -3.762 26.920 1.00 89.44 104 LEU A CA 1
ATOM 835 C C . LEU A 1 104 ? -7.967 -4.373 25.733 1.00 89.44 104 LEU A C 1
ATOM 837 O O . LEU A 1 104 ? -9.137 -4.064 25.522 1.00 89.44 104 LEU A O 1
ATOM 841 N N . ASN A 1 105 ? -7.310 -5.237 24.959 1.00 84.81 105 ASN A N 1
ATOM 842 C CA . ASN A 1 105 ? -7.931 -5.875 23.806 1.00 84.81 105 ASN A CA 1
ATOM 843 C C . ASN A 1 105 ? -9.037 -6.856 24.229 1.00 84.81 105 ASN A C 1
ATOM 845 O O . ASN A 1 105 ? -10.116 -6.834 23.649 1.00 84.81 105 ASN A O 1
ATOM 849 N N . GLU A 1 106 ? -8.813 -7.637 25.289 1.00 88.44 106 GLU A N 1
ATOM 850 C CA . GLU A 1 106 ? -9.833 -8.515 25.884 1.00 88.44 106 GLU A CA 1
ATOM 851 C C . GLU A 1 106 ? -11.031 -7.721 26.426 1.00 88.44 106 GLU A C 1
ATOM 853 O O . GLU A 1 106 ? -12.181 -8.119 26.238 1.00 88.44 106 GLU A O 1
ATOM 858 N N . GLN A 1 107 ? -10.788 -6.566 27.058 1.00 89.19 107 GLN A N 1
ATOM 859 C CA . GLN A 1 107 ? -11.863 -5.678 27.513 1.00 89.19 107 GLN A CA 1
ATOM 860 C C . GLN A 1 107 ? -12.703 -5.145 26.352 1.00 89.19 107 GLN A C 1
ATOM 862 O O . GLN A 1 107 ? -13.927 -5.130 26.453 1.00 89.19 107 GLN A O 1
ATOM 867 N N . LEU A 1 108 ? -12.062 -4.733 25.256 1.00 85.75 108 LEU A N 1
ATOM 868 C CA . LEU A 1 108 ? -12.757 -4.237 24.068 1.00 85.75 108 LEU A CA 1
ATOM 869 C C . LEU A 1 108 ? -13.548 -5.340 23.358 1.00 85.75 108 LEU A C 1
ATOM 871 O O . LEU A 1 108 ? -14.660 -5.087 22.899 1.00 85.75 108 LEU A O 1
ATOM 875 N N . GLU A 1 109 ? -13.007 -6.558 23.279 1.00 83.12 109 GLU A N 1
ATOM 876 C CA . GLU A 1 109 ? -13.713 -7.715 22.716 1.00 83.12 109 GLU A CA 1
ATOM 877 C C . GLU A 1 109 ? -14.949 -8.059 23.558 1.00 83.12 109 GLU A C 1
ATOM 879 O O . GLU A 1 109 ? -16.050 -8.168 23.019 1.00 83.12 109 GLU A O 1
ATOM 884 N N . HIS A 1 110 ? -14.811 -8.094 24.885 1.00 83.00 110 HIS A N 1
ATOM 885 C CA . HIS A 1 110 ? -15.941 -8.299 25.788 1.00 83.00 110 HIS A CA 1
ATOM 886 C C . HIS A 1 110 ? -16.974 -7.160 25.700 1.00 83.00 110 HIS A C 1
ATOM 888 O O . HIS A 1 110 ? -18.179 -7.404 25.668 1.00 83.00 110 HIS A O 1
ATOM 894 N N . GLU A 1 111 ? -16.545 -5.897 25.639 1.00 85.56 111 GLU A N 1
ATOM 895 C CA . GLU A 1 111 ? -17.452 -4.755 25.465 1.00 85.56 111 GLU A CA 1
ATOM 896 C C . GLU A 1 111 ? -18.232 -4.860 24.146 1.00 85.56 111 GLU A C 1
ATOM 898 O O . GLU A 1 111 ? -19.454 -4.703 24.132 1.00 85.56 111 GLU A O 1
ATOM 903 N N . TYR A 1 112 ? -17.559 -5.215 23.053 1.00 75.25 112 TYR A N 1
ATOM 904 C CA . TYR A 1 112 ? -18.196 -5.433 21.759 1.00 75.25 112 TYR A CA 1
ATOM 905 C C . TYR A 1 112 ? -19.235 -6.564 21.796 1.00 75.25 112 TYR A C 1
ATOM 907 O O . TYR A 1 112 ? -20.344 -6.394 21.286 1.00 75.25 112 TYR A O 1
ATOM 915 N N . GLU A 1 113 ? -18.911 -7.689 22.435 1.00 81.69 113 GLU A N 1
ATOM 916 C CA . GLU A 1 113 ? -19.826 -8.825 22.605 1.00 81.69 113 GLU A CA 1
ATOM 917 C C . GLU A 1 113 ? -21.026 -8.481 23.500 1.00 81.69 113 GLU A C 1
ATOM 919 O O . GLU A 1 113 ? -22.151 -8.888 23.216 1.00 81.69 113 GLU A O 1
ATOM 924 N N . THR A 1 114 ? -20.823 -7.687 24.557 1.00 79.56 114 THR A N 1
ATOM 925 C CA . THR A 1 114 ? -21.912 -7.252 25.452 1.00 79.56 114 THR A CA 1
ATOM 926 C C . THR A 1 114 ? -22.828 -6.194 24.843 1.00 79.56 114 THR A C 1
ATOM 928 O O . THR A 1 114 ? -24.015 -6.163 25.171 1.00 79.56 114 THR A O 1
ATOM 931 N N . LEU A 1 115 ? -22.310 -5.336 23.960 1.00 74.38 115 LEU A N 1
ATOM 932 C CA . LEU A 1 115 ? -23.102 -4.349 23.220 1.00 74.38 115 LEU A CA 1
ATOM 933 C C . LEU A 1 115 ? -23.840 -4.970 22.026 1.00 74.38 115 LEU A C 1
ATOM 935 O O . LEU A 1 115 ? -24.865 -4.432 21.611 1.00 74.38 115 LEU A O 1
ATOM 939 N N . ASN A 1 116 ? -23.362 -6.109 21.513 1.00 67.44 116 ASN A N 1
ATOM 940 C CA . ASN A 1 116 ? -23.985 -6.873 20.431 1.00 67.44 116 ASN A CA 1
ATOM 941 C C . ASN A 1 116 ? -24.175 -8.354 20.821 1.00 67.44 116 ASN A C 1
ATOM 943 O O . ASN A 1 116 ? -23.584 -9.233 20.185 1.00 67.44 116 ASN A O 1
ATOM 947 N N . PRO A 1 117 ? -24.988 -8.668 21.848 1.00 50.69 117 PRO A N 1
ATOM 948 C CA . PRO A 1 117 ? -25.177 -10.042 22.283 1.00 50.69 117 PRO A CA 1
ATOM 949 C C . PRO A 1 117 ? -25.948 -10.813 21.205 1.00 50.69 117 PRO A C 1
ATOM 951 O O . PRO A 1 117 ? -27.159 -10.665 21.067 1.00 50.69 117 PRO A O 1
ATOM 954 N N . SER A 1 118 ? -25.217 -11.617 20.431 1.00 49.59 118 SER A N 1
ATOM 955 C CA . SER A 1 118 ? -25.708 -12.688 19.556 1.00 49.59 118 SER A CA 1
ATOM 956 C C . SER A 1 118 ? -26.949 -12.355 18.709 1.00 49.59 118 SER A C 1
ATOM 958 O O . SER A 1 118 ? -28.079 -12.651 19.097 1.00 49.59 118 SER A O 1
ATOM 960 N N . THR A 1 119 ? -26.749 -11.899 17.473 1.00 47.94 119 THR A N 1
ATOM 961 C CA . THR A 1 119 ? -27.667 -12.255 16.380 1.00 47.94 119 THR A CA 1
ATOM 962 C C . THR A 1 119 ? -27.276 -13.630 15.834 1.00 47.94 119 THR A C 1
ATOM 964 O O . THR A 1 119 ? -26.795 -13.767 14.711 1.00 47.94 119 THR A O 1
ATOM 967 N N . GLU A 1 120 ? -27.471 -14.688 16.630 1.00 48.91 120 GLU A N 1
ATOM 968 C CA . GLU A 1 120 ? -27.582 -16.017 16.029 1.00 48.91 120 GLU A CA 1
ATOM 969 C C . GLU A 1 120 ? -28.917 -16.079 15.281 1.00 48.91 120 GLU A C 1
ATOM 971 O O . GLU A 1 120 ? -29.993 -16.061 15.874 1.00 48.91 120 GLU A O 1
ATOM 976 N N . THR A 1 121 ? -28.797 -16.155 13.953 1.00 48.91 121 THR A N 1
ATOM 977 C CA . THR A 1 121 ? -29.849 -16.256 12.931 1.00 48.91 121 THR A CA 1
ATOM 978 C C . THR A 1 121 ? -30.689 -14.985 12.748 1.00 48.91 121 THR A C 1
ATOM 980 O O . THR A 1 121 ? -31.489 -14.638 13.599 1.00 48.91 121 THR A O 1
ATOM 983 N N . ILE A 1 122 ? -30.538 -14.285 11.617 1.00 41.09 122 ILE A N 1
ATOM 984 C CA . ILE A 1 122 ? -31.521 -14.325 10.523 1.00 41.09 122 ILE A CA 1
ATOM 985 C C . ILE A 1 122 ? -30.828 -13.896 9.216 1.00 41.09 122 ILE A C 1
ATOM 987 O O . ILE A 1 122 ? -30.231 -12.833 9.074 1.00 41.09 122 ILE A O 1
ATOM 991 N N . ASP A 1 123 ? -30.998 -14.780 8.249 1.00 46.62 123 ASP A N 1
ATOM 992 C CA . ASP A 1 123 ? -30.730 -14.735 6.818 1.00 46.62 123 ASP A CA 1
ATOM 993 C C . ASP A 1 123 ? -31.545 -13.643 6.055 1.00 46.62 123 ASP A C 1
ATOM 995 O O . ASP A 1 123 ? -32.086 -13.920 4.988 1.00 46.62 123 ASP A O 1
ATOM 999 N N . THR A 1 124 ? -31.717 -12.411 6.575 1.00 43.72 124 THR A N 1
ATOM 1000 C CA . THR A 1 124 ? -32.616 -11.394 5.948 1.00 43.72 124 THR A CA 1
ATOM 1001 C C . THR A 1 124 ? -32.004 -10.066 5.509 1.00 43.72 124 THR A C 1
ATOM 1003 O O . THR A 1 124 ? -32.666 -9.346 4.766 1.00 43.72 124 THR A O 1
ATOM 1006 N N . ASP A 1 125 ? -30.757 -9.730 5.841 1.00 41.41 125 ASP A N 1
ATOM 1007 C CA . ASP A 1 125 ? -30.223 -8.402 5.464 1.00 41.41 125 ASP A CA 1
ATOM 1008 C C . ASP A 1 125 ? -29.544 -8.347 4.085 1.00 41.41 125 ASP A C 1
ATOM 1010 O O . ASP A 1 125 ? -29.199 -7.271 3.594 1.00 41.41 125 ASP A O 1
ATOM 1014 N N . LEU A 1 126 ? -29.463 -9.475 3.371 1.00 44.47 126 LEU A N 1
ATOM 1015 C CA . LEU A 1 126 ? -29.054 -9.505 1.958 1.00 44.47 126 LEU A CA 1
ATOM 1016 C C . LEU A 1 126 ? -30.124 -8.956 0.990 1.00 44.47 126 LEU A C 1
ATOM 1018 O O . LEU A 1 126 ? -29.852 -8.832 -0.204 1.00 44.47 126 LEU A O 1
ATOM 1022 N N . GLN A 1 127 ? -31.322 -8.591 1.468 1.00 43.78 127 GLN A N 1
ATOM 1023 C CA . GLN A 1 127 ? -32.394 -8.040 0.624 1.00 43.78 127 GLN A CA 1
ATOM 1024 C C . GLN A 1 127 ? -32.504 -6.509 0.619 1.00 43.78 127 GLN A C 1
ATOM 1026 O O . GLN A 1 127 ? -33.124 -5.972 -0.294 1.00 43.78 127 GLN A O 1
ATOM 1031 N N . LEU A 1 128 ? -31.848 -5.781 1.530 1.00 42.19 128 LEU A N 1
ATOM 1032 C CA . LEU A 1 128 ? -31.916 -4.307 1.547 1.00 42.19 128 LEU A CA 1
ATOM 1033 C C . LEU A 1 128 ? -30.937 -3.613 0.585 1.00 42.19 128 LEU A C 1
ATOM 1035 O O . LEU A 1 128 ? -30.989 -2.396 0.426 1.00 42.19 128 LEU A O 1
ATOM 1039 N N . MET A 1 129 ? -30.066 -4.366 -0.094 1.00 40.34 129 MET A N 1
ATOM 1040 C CA . MET A 1 129 ? -29.133 -3.816 -1.087 1.00 40.34 129 MET A CA 1
ATOM 1041 C C . MET A 1 129 ? -29.619 -3.897 -2.544 1.00 40.34 129 MET A C 1
ATOM 1043 O O . MET A 1 129 ? -28.903 -3.433 -3.430 1.00 40.34 129 MET A O 1
ATOM 1047 N N . ASN A 1 130 ? -30.810 -4.449 -2.809 1.00 46.94 130 ASN A N 1
ATOM 1048 C CA . ASN A 1 130 ? -31.310 -4.647 -4.178 1.00 46.94 130 ASN A CA 1
ATOM 1049 C C . ASN A 1 130 ? -32.436 -3.706 -4.619 1.00 46.94 130 ASN A C 1
ATOM 1051 O O . ASN A 1 130 ? -32.859 -3.804 -5.771 1.00 46.94 130 ASN A O 1
ATOM 1055 N N . ASP A 1 131 ? -32.868 -2.759 -3.787 1.00 41.12 131 ASP A N 1
ATOM 1056 C CA . ASP A 1 131 ? -33.741 -1.694 -4.275 1.00 41.12 131 ASP A CA 1
ATOM 1057 C C . ASP A 1 131 ? -32.886 -0.555 -4.853 1.00 41.12 131 ASP A C 1
ATOM 1059 O O . ASP A 1 131 ? -32.122 0.088 -4.120 1.00 41.12 131 ASP A O 1
ATOM 1063 N N . PRO A 1 132 ? -32.961 -0.277 -6.170 1.00 45.41 132 PRO A N 1
ATOM 1064 C CA . PRO A 1 132 ? -32.274 0.865 -6.741 1.00 45.41 132 PRO A CA 1
ATOM 1065 C C . PRO A 1 132 ? -32.911 2.134 -6.176 1.00 45.41 132 PRO A C 1
ATOM 1067 O O . PRO A 1 132 ? -34.045 2.480 -6.505 1.00 45.41 132 PRO A O 1
ATOM 1070 N N . ILE A 1 133 ? -32.165 2.852 -5.337 1.00 43.66 133 ILE A N 1
ATOM 1071 C CA . ILE A 1 133 ? -32.525 4.204 -4.912 1.00 43.66 133 ILE A CA 1
ATOM 1072 C C . ILE A 1 133 ? -32.578 5.074 -6.176 1.00 43.66 133 ILE A C 1
ATOM 1074 O O . ILE A 1 133 ? -31.544 5.500 -6.697 1.00 43.66 133 ILE A O 1
ATOM 1078 N N . SER A 1 134 ? -33.788 5.318 -6.688 1.00 48.72 134 SER A N 1
ATOM 1079 C CA . SER A 1 134 ? -34.020 6.330 -7.714 1.00 48.72 134 SER A CA 1
ATOM 1080 C C . SER A 1 134 ? -33.618 7.687 -7.141 1.00 48.72 134 SER A C 1
ATOM 1082 O O . SER A 1 134 ? -34.058 8.097 -6.067 1.00 48.72 134 SER A O 1
ATOM 1084 N N . VAL A 1 135 ? -32.744 8.386 -7.861 1.00 48.22 135 VAL A N 1
ATOM 1085 C CA . VAL A 1 135 ? -32.102 9.652 -7.467 1.00 48.22 135 VAL A CA 1
ATOM 1086 C C . VAL A 1 135 ? -33.116 10.805 -7.313 1.00 48.22 135 VAL A C 1
ATOM 1088 O O . VAL A 1 135 ? -32.766 11.891 -6.857 1.00 48.22 135 VAL A O 1
ATOM 1091 N N . GLU A 1 136 ? -34.388 10.578 -7.639 1.00 49.06 136 GLU A N 1
ATOM 1092 C CA . GLU A 1 136 ? -35.434 11.603 -7.696 1.00 49.06 136 GLU A CA 1
ATOM 1093 C C . GLU A 1 136 ? -36.090 11.937 -6.346 1.00 49.06 136 GLU A C 1
ATOM 1095 O O . GLU A 1 136 ? -36.736 12.976 -6.239 1.00 49.06 136 GLU A O 1
ATOM 1100 N N . GLU A 1 137 ? -35.892 11.144 -5.287 1.00 47.06 137 GLU A N 1
ATOM 1101 C CA . GLU A 1 137 ? -36.600 11.379 -4.013 1.00 47.06 137 GLU A CA 1
ATOM 1102 C C . GLU A 1 137 ? -35.825 12.254 -3.005 1.00 47.06 137 GLU A C 1
ATOM 1104 O O . GLU A 1 137 ? -36.398 12.783 -2.050 1.00 47.06 137 GLU A O 1
ATOM 1109 N N . LYS A 1 138 ? -34.524 12.506 -3.230 1.00 45.69 138 LYS A N 1
ATOM 1110 C CA . LYS A 1 138 ? -33.704 13.337 -2.322 1.00 45.69 138 LYS A CA 1
ATOM 1111 C C . LYS A 1 138 ? -33.891 14.849 -2.487 1.00 45.69 138 LYS A C 1
ATOM 1113 O O . LYS A 1 138 ? -33.505 15.598 -1.594 1.00 45.69 138 LYS A O 1
ATOM 1118 N N . THR A 1 139 ? -34.503 15.324 -3.568 1.00 48.69 139 THR A N 1
ATOM 1119 C CA . THR A 1 139 ? -34.724 16.765 -3.801 1.00 48.69 139 THR A CA 1
ATOM 1120 C C . THR A 1 139 ? -36.018 17.305 -3.186 1.00 48.69 139 THR A C 1
ATOM 1122 O O . THR A 1 139 ? -36.161 18.521 -3.063 1.00 48.69 139 THR A O 1
ATOM 1125 N N . ALA A 1 140 ? -36.942 16.452 -2.729 1.00 47.44 140 ALA A N 1
ATOM 1126 C CA . ALA A 1 140 ? -38.227 16.901 -2.178 1.00 47.44 140 ALA A CA 1
ATOM 1127 C C . ALA A 1 140 ? -38.174 17.317 -0.693 1.00 47.44 140 ALA A C 1
ATOM 1129 O O . ALA A 1 140 ? -39.012 18.101 -0.245 1.00 47.44 140 ALA A O 1
ATOM 1130 N N . LEU A 1 141 ? -37.185 16.844 0.075 1.00 47.62 141 LEU A N 1
ATOM 1131 C CA . LEU A 1 141 ? -37.080 17.146 1.511 1.00 47.62 141 LEU A CA 1
ATOM 1132 C C . LEU A 1 141 ? -36.341 18.456 1.819 1.00 47.62 141 LEU A C 1
ATOM 1134 O O . LEU A 1 141 ? -36.539 19.022 2.887 1.00 47.62 141 LEU A O 1
ATOM 1138 N N . GLN A 1 142 ? -35.568 18.998 0.874 1.00 45.94 142 GLN A N 1
ATOM 1139 C CA . GLN A 1 142 ? -34.745 20.190 1.115 1.00 45.94 142 GLN A CA 1
ATOM 1140 C C . GLN A 1 142 ? -35.456 21.523 0.807 1.00 45.94 142 GLN A C 1
ATOM 1142 O O . GLN A 1 142 ? -34.940 22.586 1.133 1.00 45.94 142 GLN A O 1
ATOM 1147 N N . VAL A 1 143 ? -36.660 21.490 0.219 1.00 48.94 143 VAL A N 1
ATOM 1148 C CA . VAL A 1 143 ? -37.432 22.706 -0.122 1.00 48.94 143 VAL A CA 1
ATOM 1149 C C . VAL A 1 143 ? -38.416 23.114 0.989 1.00 48.94 143 VAL A C 1
ATOM 1151 O O . VAL A 1 143 ? -38.879 24.252 1.010 1.00 48.94 143 VAL A O 1
ATOM 1154 N N . LYS A 1 144 ? -38.718 22.237 1.959 1.00 50.12 144 LYS A N 1
ATOM 1155 C CA . LYS A 1 144 ? -39.653 22.561 3.056 1.00 50.12 144 LYS A CA 1
ATOM 1156 C C . LYS A 1 144 ? -39.029 23.306 4.240 1.00 50.12 144 LYS A C 1
ATOM 1158 O O . LYS A 1 144 ? -39.772 23.946 4.972 1.00 50.12 144 LYS A O 1
ATOM 1163 N N . GLU A 1 145 ? -37.708 23.293 4.403 1.00 50.81 145 GLU A N 1
ATOM 1164 C CA . GLU A 1 145 ? -37.038 23.957 5.538 1.00 50.81 145 GLU A CA 1
ATOM 1165 C C . GLU A 1 145 ? -36.650 25.425 5.282 1.00 50.81 145 GLU A C 1
ATOM 1167 O O . GLU A 1 145 ? -36.180 26.096 6.194 1.00 50.81 145 GLU A O 1
ATOM 1172 N N . CYS A 1 146 ? -36.881 25.969 4.081 1.00 45.62 146 CYS A N 1
ATOM 1173 C CA . CYS A 1 146 ? -36.555 27.370 3.773 1.00 45.62 146 CYS A CA 1
ATOM 1174 C C . CYS A 1 146 ? -37.759 28.330 3.730 1.00 45.62 146 CYS A C 1
ATOM 1176 O O . CYS A 1 146 ? -37.577 29.475 3.332 1.00 45.62 146 CYS A O 1
ATOM 1178 N N . ASN A 1 147 ? -38.965 27.908 4.137 1.00 49.50 147 ASN A N 1
ATOM 1179 C CA . ASN A 1 147 ? -40.174 28.754 4.116 1.00 49.50 147 ASN A CA 1
ATOM 1180 C C . ASN A 1 147 ? -40.978 28.737 5.439 1.00 49.50 147 ASN A C 1
ATOM 1182 O O . ASN A 1 147 ? -42.211 28.730 5.420 1.00 49.50 147 ASN A O 1
ATOM 1186 N N . SER A 1 148 ? -40.322 28.743 6.600 1.00 44.06 148 SER A N 1
ATOM 1187 C CA . SER A 1 148 ? -40.969 29.107 7.877 1.00 44.06 148 SER A CA 1
ATOM 1188 C C . SER A 1 148 ? -40.148 30.128 8.640 1.00 44.06 148 SER A C 1
ATOM 1190 O O . SER A 1 148 ? -38.906 29.998 8.624 1.00 44.06 148 SER A O 1
#

Organism: Mytilus galloprovincialis (NCBI:txid29158)

pLDDT: mean 71.26, std 16.47, range [40.34, 89.62]

Foldseek 3Di:
DVVVVVVVVVVVVVVVVVVVVVVVVLVVVLVVCVVVPVVVNVVSVQVVDDHPVDCPVQWDQDPVRDIDSDPVVNVVVCVVVVCVVCVVVCVPDDPVVVVVVVVVVVVVVVVVCVVVVDPPDDPPPVPVVPDPPDPPPVVPPPVVVPPD

Radius of gyration: 27.41 Å; chains: 1; bounding box: 74×51×60 Å